Protein AF-A0A6D2KW30-F1 (afdb_monomer_lite)

Radius of gyration: 32.72 Å; chains: 1; bounding box: 69×48×93 Å

Sequence (146 aa):
MVLCGENVSDYDMIEKTLSTFHPGNIVLQQQYRANGYTRYSKLMDVLLVAEQNNELVMMNHQTRPTGAAPFPEANVASSSQNNGRGRGRGYGRNRGRGRGRGRGRGQGKEYRPDESNNERNIKDLEQMITAEILKSKKKVFATDAA

Secondary structure (DSSP, 8-state):
-EETTEE--HHHHHHHHHHTS-GGGHHHHHHHHHTT--SHHHHHHHHHHHHHHHHHHHHHHHHS-TT------TT---------------------------------------HHHHHHHHHHHHHHHHHHHHHHHHHHHHSS--

pLDDT: mean 71.76, std 19.99, range [39.59, 96.62]

Foldseek 3Di:
DADPNDDDAQVNLLVVVLVPDDPVCVVVSVVLVVVPDRGNVVSVVVVVVVVVVVVVVVVVVVPPPPPPPDPPPPPDPDPDDDDDDDDDDDDDDDDDDDDDDDDDDDDDDDDDPPVVVVVVVVVVVVVVVVVVVVVVVVVVVVVVPD

Structure (mmCIF, N/CA/C/O backbone):
data_AF-A0A6D2KW30-F1
#
_entry.id   AF-A0A6D2KW30-F1
#
loop_
_atom_site.group_PDB
_atom_site.id
_atom_site.type_symbol
_atom_site.label_atom_id
_atom_site.label_alt_id
_atom_site.label_comp_id
_atom_site.label_asym_id
_atom_site.label_entity_id
_atom_site.label_seq_id
_atom_site.pdbx_PDB_ins_code
_atom_site.Cartn_x
_atom_site.Cartn_y
_atom_site.Cartn_z
_atom_site.occupancy
_atom_site.B_iso_or_equiv
_atom_site.auth_seq_id
_atom_site.auth_comp_id
_atom_site.auth_asym_id
_atom_site.auth_atom_id
_atom_site.pdbx_PDB_model_num
ATOM 1 N N . MET A 1 1 ? -16.084 -2.738 12.948 1.00 71.19 1 MET A N 1
ATOM 2 C CA . MET A 1 1 ? -15.574 -4.121 12.819 1.00 71.19 1 MET A CA 1
ATOM 3 C C . MET A 1 1 ? -15.098 -4.552 14.198 1.00 71.19 1 MET A C 1
ATOM 5 O O . MET A 1 1 ? -14.604 -3.693 14.917 1.00 71.19 1 MET A O 1
ATOM 9 N N . VAL A 1 2 ? -15.300 -5.807 14.610 1.00 83.44 2 VAL A N 1
ATOM 10 C CA . VAL A 1 2 ? -14.845 -6.282 15.931 1.00 83.44 2 VAL A CA 1
ATOM 11 C C . VAL A 1 2 ? -13.634 -7.180 15.730 1.00 83.44 2 VAL A C 1
ATOM 13 O O . VAL A 1 2 ? -13.723 -8.162 14.996 1.00 83.44 2 VAL A O 1
ATOM 16 N N . LEU A 1 3 ? -12.511 -6.842 16.357 1.00 80.31 3 LEU A N 1
ATOM 17 C CA . LEU A 1 3 ? -11.285 -7.640 16.342 1.00 80.31 3 LEU A CA 1
ATOM 18 C C . LEU A 1 3 ? -10.902 -7.946 17.786 1.00 80.31 3 LEU A C 1
ATOM 20 O O . LEU A 1 3 ? -10.824 -7.039 18.606 1.00 80.31 3 LEU A O 1
ATOM 24 N N . CYS A 1 4 ? -10.709 -9.227 18.106 1.00 86.06 4 CYS A N 1
ATOM 25 C CA . CYS A 1 4 ? -10.367 -9.684 19.461 1.00 86.06 4 CYS A CA 1
ATOM 26 C C . CYS A 1 4 ? -11.336 -9.198 20.563 1.00 86.06 4 CYS A C 1
ATOM 28 O O . CYS A 1 4 ? -10.935 -9.024 21.707 1.00 86.06 4 CYS A O 1
ATOM 30 N N . GLY A 1 5 ? -12.613 -8.983 20.223 1.00 89.62 5 GLY A N 1
ATOM 31 C CA . GLY A 1 5 ? -13.636 -8.496 21.157 1.00 89.62 5 GLY A CA 1
ATOM 32 C C . GLY A 1 5 ? -13.706 -6.972 21.304 1.00 89.62 5 GLY A C 1
ATOM 33 O O . GLY A 1 5 ? -14.620 -6.479 21.959 1.00 89.62 5 GLY A O 1
ATOM 34 N N . GLU A 1 6 ? -12.813 -6.221 20.657 1.00 89.25 6 GLU A N 1
ATOM 35 C CA . GLU A 1 6 ? -12.809 -4.758 20.672 1.00 89.25 6 GLU A CA 1
ATOM 36 C C . GLU A 1 6 ? -13.401 -4.177 19.384 1.00 89.25 6 GLU A C 1
ATOM 38 O O . GLU A 1 6 ? -13.171 -4.678 18.279 1.00 89.25 6 GLU A O 1
ATOM 43 N N . ASN A 1 7 ? -14.159 -3.087 19.521 1.00 91.06 7 ASN A N 1
ATOM 44 C CA . ASN A 1 7 ? -14.642 -2.318 18.379 1.00 91.06 7 ASN A CA 1
ATOM 45 C C . ASN A 1 7 ? -13.485 -1.507 17.791 1.00 91.06 7 ASN A C 1
ATOM 47 O O . ASN A 1 7 ? -13.017 -0.557 18.411 1.00 91.06 7 ASN A O 1
ATOM 51 N N . VAL A 1 8 ? -13.063 -1.857 16.579 1.00 93.00 8 VAL A N 1
ATOM 52 C CA . VAL A 1 8 ? -12.015 -1.138 15.847 1.00 93.00 8 VAL A CA 1
ATOM 53 C C . VAL A 1 8 ? -12.650 -0.326 14.721 1.00 93.00 8 VAL A C 1
ATOM 55 O O . VAL A 1 8 ? -13.536 -0.815 14.002 1.00 93.00 8 VAL A O 1
ATOM 58 N N . SER A 1 9 ? -12.211 0.927 14.585 1.00 95.75 9 SER A N 1
ATOM 59 C CA . SER A 1 9 ? -12.652 1.822 13.517 1.00 95.75 9 SER A CA 1
ATOM 60 C C . SER A 1 9 ? -11.879 1.574 12.215 1.00 95.75 9 SER A C 1
ATOM 62 O O . SER A 1 9 ? -10.730 1.133 12.236 1.00 95.75 9 SER A O 1
ATOM 64 N N . ASP A 1 10 ? -12.494 1.887 11.068 1.00 95.06 10 ASP A N 1
ATOM 65 C CA . ASP A 1 10 ? -11.817 1.832 9.761 1.00 95.06 10 ASP A CA 1
ATOM 66 C C . ASP A 1 10 ? -10.550 2.696 9.742 1.00 95.06 10 ASP A C 1
ATOM 68 O O . ASP A 1 10 ? -9.531 2.290 9.188 1.00 95.06 10 ASP A O 1
ATOM 72 N N . TYR A 1 11 ? -10.604 3.868 10.382 1.00 95.12 11 TYR A N 1
ATOM 73 C CA . TYR A 1 11 ? -9.466 4.774 10.501 1.00 95.12 11 TYR A CA 1
ATOM 74 C C . TYR A 1 11 ? -8.288 4.105 11.217 1.00 95.12 11 TYR A C 1
ATOM 76 O O . TYR A 1 11 ? -7.175 4.109 10.697 1.00 95.12 11 TYR A O 1
ATOM 84 N N . ASP A 1 12 ? -8.535 3.458 12.359 1.00 94.69 12 ASP A N 1
ATOM 85 C CA . ASP A 1 12 ? -7.475 2.783 13.116 1.00 94.69 12 ASP A CA 1
ATOM 86 C C . ASP A 1 12 ? -6.862 1.628 12.322 1.00 94.69 12 ASP A C 1
ATOM 88 O O . ASP A 1 12 ? -5.656 1.399 12.390 1.00 94.69 12 ASP A O 1
ATOM 92 N N . MET A 1 13 ? -7.678 0.893 11.563 1.00 95.00 13 MET A N 1
ATOM 93 C CA . MET A 1 13 ? -7.186 -0.182 10.702 1.00 95.00 13 MET A CA 1
ATOM 94 C C . MET A 1 13 ? -6.310 0.360 9.572 1.00 95.00 13 MET A C 1
ATOM 96 O O . MET A 1 13 ? -5.221 -0.163 9.342 1.00 95.00 13 MET A O 1
ATOM 100 N N . ILE A 1 14 ? -6.756 1.427 8.903 1.00 96.19 14 ILE A N 1
ATOM 101 C CA . ILE A 1 14 ? -5.996 2.112 7.852 1.00 96.19 14 ILE A CA 1
ATOM 102 C C . ILE A 1 14 ? -4.651 2.586 8.401 1.00 96.19 14 ILE A C 1
ATOM 104 O O . ILE A 1 14 ? -3.604 2.253 7.850 1.00 96.19 14 ILE A O 1
ATOM 108 N N . GLU A 1 15 ? -4.665 3.313 9.514 1.00 95.75 15 GLU A N 1
ATOM 109 C CA . GLU A 1 15 ? -3.462 3.870 10.122 1.00 95.75 15 GLU A CA 1
ATOM 110 C C . GLU A 1 15 ? -2.484 2.787 10.576 1.00 95.75 15 GLU A C 1
ATOM 112 O O . GLU A 1 15 ? -1.279 2.895 10.324 1.00 95.75 15 GLU A O 1
ATOM 117 N N . LYS A 1 16 ? -2.984 1.701 11.178 1.00 95.56 16 LYS A N 1
ATOM 118 C CA . LYS A 1 16 ? -2.157 0.549 11.560 1.00 95.56 16 LYS A CA 1
ATOM 119 C C . LYS A 1 16 ? -1.524 -0.117 10.342 1.00 95.56 16 LYS A C 1
ATOM 121 O O . LYS A 1 16 ? -0.316 -0.326 10.346 1.00 95.56 16 LYS A O 1
ATOM 126 N N . THR A 1 17 ? -2.290 -0.387 9.285 1.00 95.69 17 THR A N 1
ATOM 127 C CA . THR A 1 17 ? -1.763 -1.002 8.054 1.00 95.69 17 THR A CA 1
ATOM 128 C C . THR A 1 17 ? -0.758 -0.100 7.344 1.00 95.69 17 THR A C 1
ATOM 130 O O . THR A 1 17 ? 0.286 -0.562 6.892 1.00 95.69 17 THR A O 1
ATOM 133 N N . LEU A 1 18 ? -0.999 1.209 7.280 1.00 95.88 18 LEU A N 1
ATOM 134 C CA . LEU A 1 18 ? -0.015 2.126 6.710 1.00 95.88 18 LEU A CA 1
ATOM 135 C C . LEU A 1 18 ? 1.238 2.221 7.587 1.00 95.88 18 LEU A C 1
ATOM 137 O O . LEU A 1 18 ? 2.319 2.479 7.074 1.00 95.88 18 LEU A O 1
ATOM 141 N N . SER A 1 19 ? 1.143 1.986 8.894 1.00 96.12 19 SER A N 1
ATOM 142 C CA . SER A 1 19 ? 2.298 2.005 9.803 1.00 96.12 19 SER A CA 1
ATOM 143 C C . SER A 1 19 ? 3.176 0.752 9.723 1.00 96.12 19 SER A C 1
ATOM 145 O O . SER A 1 19 ? 4.309 0.793 10.191 1.00 96.12 19 SER A O 1
ATOM 147 N N . THR A 1 20 ? 2.708 -0.335 9.099 1.00 95.81 20 THR A N 1
ATOM 148 C CA . THR A 1 20 ? 3.504 -1.563 8.907 1.00 95.81 20 THR A CA 1
ATOM 149 C C . THR A 1 20 ? 4.421 -1.529 7.681 1.00 95.81 20 THR A C 1
ATOM 151 O O . THR A 1 20 ? 5.129 -2.500 7.422 1.00 95.81 20 THR A O 1
ATOM 154 N N . PHE A 1 21 ? 4.433 -0.438 6.909 1.00 94.25 21 PHE A N 1
ATOM 155 C CA . PHE A 1 21 ? 5.333 -0.301 5.762 1.00 94.25 21 PHE A CA 1
ATOM 156 C C . PHE A 1 21 ? 6.804 -0.304 6.194 1.00 94.25 21 PHE A C 1
ATOM 158 O O . PHE A 1 21 ? 7.182 0.291 7.201 1.00 94.25 21 PHE A O 1
ATOM 165 N N . HIS A 1 22 ? 7.654 -0.944 5.387 1.00 94.94 22 HIS A N 1
ATOM 166 C CA . HIS A 1 22 ? 9.100 -0.913 5.593 1.00 94.94 22 HIS A CA 1
ATOM 167 C C . HIS A 1 22 ? 9.621 0.540 5.533 1.00 94.94 22 HIS A C 1
ATOM 169 O O . HIS A 1 22 ? 9.168 1.288 4.662 1.00 94.94 22 HIS A O 1
ATOM 175 N N . PRO A 1 23 ? 10.606 0.951 6.360 1.00 93.56 23 PRO A N 1
ATOM 176 C CA . PRO A 1 23 ? 11.117 2.329 6.378 1.00 93.56 23 PRO A CA 1
ATOM 177 C C . PRO A 1 23 ? 11.568 2.868 5.011 1.00 93.56 23 PRO A C 1
ATOM 179 O O . PRO A 1 23 ? 11.414 4.052 4.725 1.00 93.56 23 PRO A O 1
ATOM 182 N N . GLY A 1 24 ? 12.066 1.996 4.128 1.00 95.00 24 GLY A N 1
ATOM 183 C CA . GLY A 1 24 ? 12.420 2.358 2.746 1.00 95.00 24 GLY A CA 1
ATOM 184 C C . GLY A 1 24 ? 11.237 2.813 1.874 1.00 95.00 24 G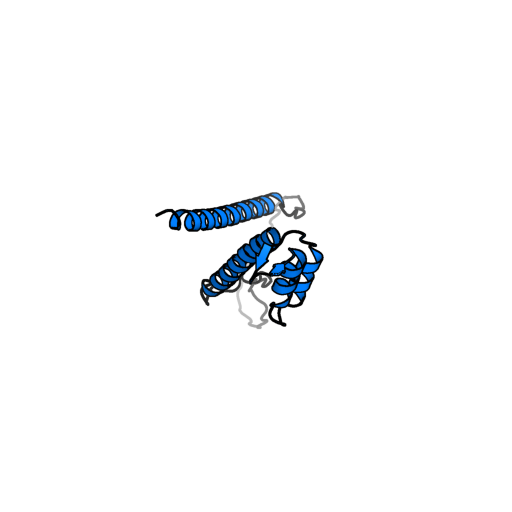LY A C 1
ATOM 185 O O . GLY A 1 24 ? 11.446 3.479 0.867 1.00 95.00 24 GLY A O 1
ATOM 186 N N . ASN A 1 25 ? 10.001 2.515 2.279 1.00 93.44 25 ASN A N 1
ATOM 187 C CA . ASN A 1 25 ? 8.768 2.842 1.559 1.00 93.44 25 ASN A CA 1
ATOM 188 C C . ASN A 1 25 ? 7.991 4.001 2.207 1.00 93.44 25 ASN A C 1
ATOM 190 O O . ASN A 1 25 ? 6.797 4.166 1.951 1.00 93.44 25 ASN A O 1
ATOM 194 N N . ILE A 1 26 ? 8.647 4.827 3.029 1.00 94.25 26 ILE A N 1
ATOM 195 C CA . ILE A 1 26 ? 7.996 5.921 3.768 1.00 94.25 26 ILE A CA 1
ATOM 196 C C . ILE A 1 26 ? 7.269 6.925 2.858 1.00 94.25 26 ILE A C 1
ATOM 198 O O . ILE A 1 26 ? 6.221 7.455 3.220 1.00 94.25 26 ILE A O 1
ATOM 202 N N . VAL A 1 27 ? 7.776 7.147 1.641 1.00 95.50 27 VAL A N 1
ATOM 203 C CA . VAL A 1 27 ? 7.135 8.031 0.654 1.00 95.50 27 VAL A CA 1
ATOM 204 C C . VAL A 1 27 ? 5.809 7.443 0.168 1.00 95.50 27 VAL A C 1
ATOM 206 O O . VAL A 1 27 ? 4.806 8.151 0.128 1.00 95.50 27 VAL A O 1
ATOM 209 N N . LEU A 1 28 ? 5.773 6.143 -0.149 1.00 93.00 28 LEU A N 1
ATOM 210 C CA . LEU A 1 28 ? 4.541 5.460 -0.563 1.00 93.00 28 LEU A CA 1
ATOM 211 C C . LEU A 1 28 ? 3.506 5.480 0.563 1.00 93.00 28 LEU A C 1
ATOM 213 O O . LEU A 1 28 ? 2.340 5.786 0.335 1.00 93.00 28 LEU A O 1
ATOM 217 N N . GLN A 1 29 ? 3.943 5.229 1.796 1.00 94.44 29 GLN A N 1
ATOM 218 C CA . GLN A 1 29 ? 3.089 5.341 2.974 1.00 94.44 29 GLN A CA 1
ATOM 219 C C . GLN A 1 29 ? 2.449 6.738 3.081 1.00 94.44 29 GLN A C 1
ATOM 221 O O . GLN A 1 29 ? 1.241 6.847 3.298 1.00 94.44 29 GLN A O 1
ATOM 226 N N . GLN A 1 30 ? 3.232 7.810 2.914 1.00 95.56 30 GLN A N 1
ATOM 227 C CA . GLN A 1 30 ? 2.719 9.185 2.938 1.00 95.56 30 GLN A CA 1
ATOM 228 C C . GLN A 1 30 ? 1.730 9.460 1.800 1.00 95.56 30 GLN A C 1
ATOM 230 O O . GLN A 1 30 ? 0.712 10.109 2.032 1.00 95.56 30 GLN A O 1
ATOM 235 N N . GLN A 1 31 ? 1.976 8.933 0.599 1.00 94.94 31 GLN A N 1
ATOM 236 C CA . GLN A 1 31 ? 1.042 9.046 -0.524 1.00 94.94 31 GLN A CA 1
ATOM 237 C C . GLN A 1 31 ? -0.301 8.376 -0.212 1.00 94.94 31 GLN A C 1
ATOM 239 O O . GLN A 1 31 ? -1.352 8.982 -0.409 1.00 94.94 31 GLN A O 1
ATOM 244 N N . TYR A 1 32 ? -0.289 7.166 0.352 1.00 95.25 32 TYR A N 1
ATOM 245 C CA . TYR A 1 32 ? -1.529 6.487 0.733 1.00 95.25 32 TYR A CA 1
ATOM 246 C C . TYR A 1 32 ? -2.301 7.223 1.836 1.00 95.25 32 TYR A C 1
ATOM 248 O O . TYR A 1 32 ? -3.532 7.235 1.802 1.00 95.25 32 TYR A O 1
ATOM 256 N N . ARG A 1 33 ? -1.607 7.889 2.770 1.00 95.56 33 ARG A N 1
ATOM 257 C CA . ARG A 1 33 ? -2.238 8.784 3.758 1.00 95.56 33 ARG A CA 1
ATOM 258 C C . ARG A 1 33 ? -2.869 10.003 3.079 1.00 95.56 33 ARG A C 1
ATOM 260 O O . ARG A 1 33 ? -4.013 10.342 3.367 1.00 95.56 33 ARG A O 1
ATOM 267 N N . ALA A 1 34 ? -2.149 10.627 2.147 1.00 96.00 34 ALA A N 1
ATOM 268 C CA . ALA A 1 34 ? -2.617 11.800 1.409 1.00 96.00 34 ALA A CA 1
ATOM 269 C C . ALA A 1 34 ? -3.846 11.510 0.527 1.00 96.00 34 ALA A C 1
ATOM 271 O O . ALA A 1 34 ? -4.669 12.398 0.321 1.00 96.00 34 ALA A O 1
ATOM 272 N N . ASN A 1 35 ? -4.015 10.266 0.065 1.00 93.50 35 ASN A N 1
ATOM 273 C CA . ASN A 1 35 ? -5.197 9.840 -0.691 1.00 93.50 35 ASN A CA 1
ATOM 274 C C . ASN A 1 35 ? -6.498 9.848 0.139 1.00 93.50 35 ASN A C 1
ATOM 276 O O . ASN A 1 35 ? -7.581 9.829 -0.444 1.00 93.50 35 ASN A O 1
ATOM 280 N N . GLY A 1 36 ? -6.418 9.871 1.477 1.00 92.25 36 GLY A N 1
ATOM 281 C CA . GLY A 1 36 ? -7.574 10.109 2.347 1.00 92.25 36 GLY A CA 1
ATOM 282 C C . GLY A 1 36 ? -8.647 9.015 2.315 1.00 92.25 36 GLY A C 1
ATOM 283 O O . GLY A 1 36 ? -9.843 9.317 2.304 1.00 92.25 36 GLY A O 1
ATOM 284 N N . TYR A 1 37 ? -8.254 7.738 2.279 1.00 94.69 37 TYR A N 1
ATOM 285 C CA . TYR A 1 37 ? -9.215 6.632 2.321 1.00 94.69 37 TYR A CA 1
ATOM 286 C C . TYR A 1 37 ? -10.042 6.654 3.614 1.00 94.69 37 TYR A C 1
ATOM 288 O O . TYR A 1 37 ? -9.505 6.758 4.711 1.00 94.69 37 TYR A O 1
ATOM 296 N N . THR A 1 38 ? -11.361 6.508 3.483 1.00 94.62 38 THR A N 1
ATOM 297 C CA . THR A 1 38 ? -12.302 6.493 4.620 1.00 94.62 38 THR A CA 1
ATOM 298 C C . THR A 1 38 ? -12.776 5.097 5.008 1.00 94.62 38 THR A C 1
ATOM 300 O O . THR A 1 38 ? -13.366 4.920 6.068 1.00 94.62 38 THR A O 1
ATOM 303 N N . ARG A 1 39 ? -12.551 4.105 4.141 1.00 96.62 39 ARG A N 1
ATOM 304 C CA . ARG A 1 39 ? -12.927 2.703 4.354 1.00 96.62 39 ARG A CA 1
ATOM 305 C C . ARG A 1 39 ? -11.706 1.825 4.198 1.00 96.62 39 ARG A C 1
ATOM 307 O O . ARG A 1 39 ? -11.001 1.956 3.195 1.00 96.62 39 ARG A O 1
ATOM 314 N N . TYR A 1 40 ? -11.519 0.900 5.131 1.00 95.81 40 TYR A N 1
ATOM 315 C CA . TYR A 1 40 ? -10.377 -0.002 5.113 1.00 95.81 40 TYR A CA 1
ATOM 316 C C . TYR A 1 40 ? -10.339 -0.869 3.850 1.00 95.81 40 TYR A C 1
ATOM 318 O O . TYR A 1 40 ? -9.291 -1.000 3.222 1.00 95.81 40 TYR A O 1
ATOM 326 N N . SER A 1 41 ? -11.495 -1.377 3.411 1.00 95.69 41 SER A N 1
ATOM 327 C CA . SER A 1 41 ? -11.590 -2.228 2.217 1.00 95.69 41 SER A CA 1
ATOM 328 C C . SER A 1 41 ? -11.027 -1.562 0.959 1.00 95.69 41 SER A C 1
ATOM 330 O O . SER A 1 41 ? -10.276 -2.187 0.224 1.00 95.69 41 SER A O 1
ATOM 332 N N . LYS A 1 42 ? -11.299 -0.266 0.756 1.00 96.00 42 LYS A N 1
ATOM 333 C CA . LYS A 1 42 ? -10.785 0.477 -0.404 1.00 96.00 42 LYS A CA 1
ATOM 334 C C . LYS A 1 42 ? -9.263 0.580 -0.407 1.00 96.00 42 LYS A C 1
ATOM 336 O O . LYS A 1 42 ? -8.659 0.507 -1.471 1.00 96.00 42 LYS A O 1
ATOM 341 N N . LEU A 1 43 ? -8.656 0.796 0.762 1.00 96.06 43 LEU A N 1
ATOM 342 C CA . LEU A 1 43 ? -7.200 0.804 0.875 1.00 96.06 43 LEU A CA 1
ATOM 343 C C . LEU A 1 43 ? -6.649 -0.592 0.571 1.00 96.06 43 LEU A C 1
ATOM 345 O O . LEU A 1 43 ? -5.712 -0.713 -0.211 1.00 96.06 43 LEU A O 1
ATOM 349 N N . MET A 1 44 ? -7.254 -1.629 1.153 1.00 96.38 44 MET A N 1
ATOM 350 C CA . MET A 1 44 ? -6.820 -3.013 0.972 1.00 96.38 44 MET A CA 1
ATOM 351 C C . MET A 1 44 ? -6.837 -3.438 -0.503 1.00 96.38 44 MET A C 1
ATOM 353 O O . MET A 1 44 ? -5.853 -3.998 -0.981 1.00 96.38 44 MET A O 1
ATOM 357 N N . ASP A 1 45 ? -7.896 -3.098 -1.243 1.00 96.06 45 ASP A N 1
ATOM 358 C CA . ASP A 1 45 ? -8.009 -3.397 -2.677 1.00 96.06 45 ASP A CA 1
ATOM 359 C C . ASP A 1 45 ? -6.860 -2.768 -3.484 1.00 96.06 45 ASP A C 1
ATOM 361 O O . ASP A 1 45 ? -6.259 -3.408 -4.348 1.00 96.06 45 ASP A O 1
ATOM 365 N N . VAL A 1 46 ? -6.525 -1.507 -3.194 1.00 95.88 46 VAL A N 1
ATOM 366 C CA . VAL A 1 46 ? -5.443 -0.792 -3.888 1.00 95.88 46 VAL A CA 1
ATOM 367 C C . VAL A 1 46 ? -4.081 -1.389 -3.543 1.00 95.88 46 VAL A C 1
ATOM 369 O O . VAL A 1 46 ? -3.252 -1.561 -4.437 1.00 95.88 46 VAL A O 1
ATOM 372 N N . LEU A 1 47 ? -3.851 -1.719 -2.269 1.00 95.00 47 LEU A N 1
ATOM 373 C CA . LEU A 1 47 ? -2.598 -2.328 -1.825 1.00 95.00 47 LEU A CA 1
ATOM 374 C C . LEU A 1 47 ? -2.363 -3.688 -2.487 1.00 95.00 47 LEU A C 1
ATOM 376 O O . LEU A 1 47 ? -1.255 -3.935 -2.957 1.00 95.00 47 LEU A O 1
ATOM 380 N N . LEU A 1 48 ? -3.404 -4.515 -2.608 1.00 95.69 48 LEU A N 1
ATOM 381 C CA . LEU A 1 48 ? -3.317 -5.822 -3.259 1.00 95.69 48 LEU A CA 1
ATOM 382 C C . LEU A 1 48 ? -2.913 -5.700 -4.737 1.00 95.69 48 LEU A C 1
ATOM 384 O O . LEU A 1 48 ? -2.020 -6.399 -5.212 1.00 95.69 48 LEU A O 1
ATOM 388 N N . VAL A 1 49 ? -3.532 -4.770 -5.469 1.00 94.94 49 VAL A N 1
ATOM 389 C CA . VAL A 1 49 ? -3.185 -4.523 -6.878 1.00 94.94 49 VAL A CA 1
ATOM 390 C C . VAL A 1 49 ? -1.764 -3.966 -7.008 1.00 94.94 49 VAL A C 1
ATOM 392 O O . VAL A 1 49 ? -1.041 -4.315 -7.942 1.00 94.94 49 VAL A O 1
ATOM 395 N N . ALA A 1 50 ? -1.344 -3.098 -6.085 1.00 92.50 50 ALA A N 1
ATOM 396 C CA . ALA A 1 50 ? 0.005 -2.542 -6.082 1.00 92.50 50 ALA A CA 1
ATOM 397 C C . ALA A 1 50 ? 1.076 -3.619 -5.837 1.00 92.50 50 ALA A C 1
ATOM 399 O O . ALA A 1 50 ? 2.110 -3.605 -6.504 1.00 92.50 50 ALA A O 1
ATOM 400 N N . GLU A 1 51 ? 0.822 -4.564 -4.930 1.00 92.00 51 GLU A N 1
ATOM 401 C CA . GLU A 1 51 ? 1.707 -5.701 -4.661 1.00 92.00 51 GLU A CA 1
ATOM 402 C C . GLU A 1 51 ? 1.893 -6.573 -5.908 1.00 92.00 51 GLU A C 1
ATOM 404 O O . GLU A 1 51 ? 3.022 -6.757 -6.365 1.00 92.00 51 GLU A O 1
ATOM 409 N N . GLN A 1 52 ? 0.791 -6.984 -6.541 1.00 93.56 52 GLN A N 1
ATOM 410 C CA . GLN A 1 52 ? 0.828 -7.764 -7.783 1.00 93.56 52 GLN A CA 1
ATOM 411 C C . GLN A 1 52 ? 1.580 -7.037 -8.907 1.00 93.56 52 GLN A C 1
ATOM 413 O O . GLN A 1 52 ? 2.362 -7.638 -9.644 1.00 93.56 52 GLN A O 1
ATOM 418 N N . ASN A 1 53 ? 1.383 -5.722 -9.043 1.00 92.75 53 ASN A N 1
ATOM 419 C CA . ASN A 1 53 ? 2.110 -4.933 -10.036 1.00 92.75 53 ASN A CA 1
ATOM 420 C C . ASN A 1 53 ? 3.621 -4.912 -9.763 1.00 92.75 53 ASN A C 1
ATOM 422 O O . ASN A 1 53 ? 4.407 -5.011 -10.706 1.00 92.75 53 ASN A O 1
ATOM 426 N N . ASN A 1 54 ? 4.041 -4.811 -8.500 1.00 90.56 54 ASN A N 1
ATOM 427 C CA . ASN A 1 54 ? 5.459 -4.838 -8.138 1.00 90.56 54 ASN A CA 1
ATOM 428 C C . ASN A 1 54 ? 6.101 -6.192 -8.466 1.00 90.56 54 ASN A C 1
ATOM 430 O O . ASN A 1 54 ? 7.199 -6.227 -9.025 1.00 90.56 54 ASN A O 1
ATOM 434 N N . GLU A 1 55 ? 5.408 -7.298 -8.185 1.00 91.06 55 GLU A N 1
ATOM 435 C CA . GLU A 1 55 ? 5.863 -8.640 -8.565 1.00 91.06 55 GLU A CA 1
ATOM 436 C C . GLU A 1 55 ? 6.032 -8.769 -10.081 1.00 91.06 55 GLU A C 1
ATOM 438 O O . GLU A 1 55 ? 7.067 -9.236 -10.559 1.00 91.06 55 GLU A O 1
ATOM 443 N N . LEU A 1 56 ? 5.056 -8.290 -10.856 1.00 90.25 56 LEU A N 1
ATOM 444 C CA . LEU A 1 56 ? 5.133 -8.298 -12.317 1.00 90.25 56 LEU A CA 1
ATOM 445 C C . LEU A 1 56 ? 6.303 -7.460 -12.840 1.00 90.25 56 LEU A C 1
ATOM 447 O O . LEU A 1 56 ? 6.999 -7.887 -13.759 1.00 90.25 56 LEU A O 1
ATOM 451 N N . VAL A 1 57 ? 6.560 -6.284 -12.260 1.00 87.81 57 VAL A N 1
ATOM 452 C CA . VAL A 1 57 ? 7.720 -5.453 -12.623 1.00 87.81 57 VAL A CA 1
ATOM 453 C C . VAL A 1 57 ? 9.034 -6.190 -12.343 1.00 87.81 57 VAL A C 1
ATOM 455 O O . VAL A 1 57 ? 9.939 -6.160 -13.181 1.00 87.81 57 VAL A O 1
ATOM 458 N N . MET A 1 58 ? 9.130 -6.902 -11.217 1.00 88.62 58 MET A N 1
ATOM 459 C CA . MET A 1 58 ? 10.303 -7.719 -10.888 1.00 88.62 58 MET A CA 1
ATOM 460 C C . MET A 1 58 ? 10.504 -8.864 -11.887 1.00 88.62 58 MET A C 1
ATOM 462 O O . MET A 1 58 ? 11.614 -9.058 -12.387 1.00 88.62 58 MET A O 1
ATOM 466 N N . MET A 1 59 ? 9.433 -9.581 -12.238 1.00 88.19 59 MET A N 1
ATOM 467 C CA . MET A 1 59 ? 9.483 -10.646 -13.246 1.00 88.19 59 MET A CA 1
ATOM 468 C C . MET A 1 59 ? 9.877 -10.099 -14.622 1.00 88.19 59 MET A C 1
ATOM 470 O O . MET A 1 59 ? 10.755 -10.655 -15.277 1.00 88.19 59 MET A O 1
ATOM 474 N N . ASN A 1 60 ? 9.308 -8.967 -15.044 1.00 86.50 60 ASN A N 1
ATOM 475 C CA . ASN A 1 60 ? 9.657 -8.320 -16.311 1.00 86.50 60 ASN A CA 1
ATOM 476 C C . ASN A 1 60 ? 11.154 -7.994 -16.389 1.00 86.50 60 ASN A C 1
ATOM 478 O O . ASN A 1 60 ? 11.787 -8.238 -17.416 1.00 86.50 60 ASN A O 1
ATOM 482 N N . HIS A 1 61 ? 11.748 -7.506 -15.298 1.00 84.12 61 HIS A N 1
ATOM 483 C CA . HIS A 1 61 ? 13.186 -7.252 -15.248 1.00 84.12 61 HIS A CA 1
ATOM 484 C C . HIS A 1 61 ? 14.017 -8.532 -15.432 1.00 84.12 61 HIS A C 1
ATOM 486 O O . HIS A 1 61 ? 14.987 -8.528 -16.186 1.00 84.12 61 HIS A O 1
ATOM 492 N N . GLN A 1 62 ? 13.616 -9.629 -14.787 1.00 82.06 62 GLN A N 1
ATOM 493 C CA . GLN A 1 62 ? 14.320 -10.916 -14.842 1.00 82.06 62 GLN A CA 1
ATOM 494 C C . GLN A 1 62 ? 14.153 -11.644 -16.183 1.00 82.06 62 GLN A C 1
ATOM 496 O O . GLN A 1 62 ? 15.070 -12.318 -16.641 1.00 82.06 62 GLN A O 1
ATOM 501 N N . THR A 1 63 ? 12.994 -11.507 -16.828 1.00 73.31 63 THR A N 1
ATOM 502 C CA . THR A 1 63 ? 12.715 -12.112 -18.144 1.00 73.31 63 THR A CA 1
ATOM 503 C C . THR A 1 63 ? 13.445 -11.428 -19.294 1.00 73.31 63 THR A C 1
ATOM 505 O O . THR A 1 63 ? 13.487 -11.965 -20.403 1.00 73.31 63 THR A O 1
ATOM 508 N N . ARG A 1 64 ? 14.045 -10.254 -19.056 1.00 66.81 64 ARG A N 1
ATOM 509 C CA . ARG A 1 64 ? 14.865 -9.585 -20.057 1.00 66.81 64 ARG A CA 1
ATOM 510 C C . ARG A 1 64 ? 16.109 -10.449 -20.297 1.00 66.81 64 ARG A C 1
ATOM 512 O O . ARG A 1 64 ? 16.896 -10.625 -19.370 1.00 66.81 64 ARG A O 1
ATOM 519 N N . PRO A 1 65 ? 16.338 -10.976 -21.512 1.00 57.38 65 PRO A N 1
ATOM 520 C CA . PRO A 1 65 ? 17.576 -11.688 -21.782 1.00 57.38 65 PRO A CA 1
ATOM 521 C C . PRO A 1 65 ? 18.745 -10.733 -21.518 1.00 57.38 65 PRO A C 1
ATOM 523 O O . PRO A 1 65 ? 18.777 -9.630 -22.072 1.00 57.38 65 PRO A O 1
ATOM 526 N N . THR A 1 66 ? 19.711 -11.166 -20.703 1.00 50.38 66 THR A N 1
ATOM 527 C CA . THR A 1 66 ? 20.945 -10.453 -20.297 1.00 50.38 66 THR A CA 1
ATOM 528 C C . THR A 1 66 ? 21.890 -10.124 -21.473 1.00 50.38 66 THR A C 1
ATOM 530 O O . THR A 1 66 ? 23.083 -9.913 -21.298 1.00 50.38 66 THR A O 1
ATOM 533 N N . GLY A 1 67 ? 21.375 -10.074 -22.701 1.00 51.84 67 GLY A N 1
ATOM 534 C CA . GLY A 1 67 ? 22.105 -9.794 -23.931 1.00 51.84 67 GLY A CA 1
ATOM 535 C C . GLY A 1 67 ? 21.279 -9.081 -25.003 1.00 51.84 67 GLY A C 1
ATOM 536 O O . GLY A 1 67 ? 21.756 -8.957 -26.129 1.00 51.84 67 GLY A O 1
ATOM 537 N N . ALA A 1 68 ? 20.065 -8.594 -24.703 1.00 59.41 68 ALA A N 1
ATOM 538 C CA . ALA A 1 68 ? 19.438 -7.616 -25.586 1.00 59.41 68 ALA A CA 1
ATOM 539 C C . ALA A 1 68 ? 20.311 -6.359 -25.554 1.00 59.41 68 ALA A C 1
ATOM 541 O O . ALA A 1 68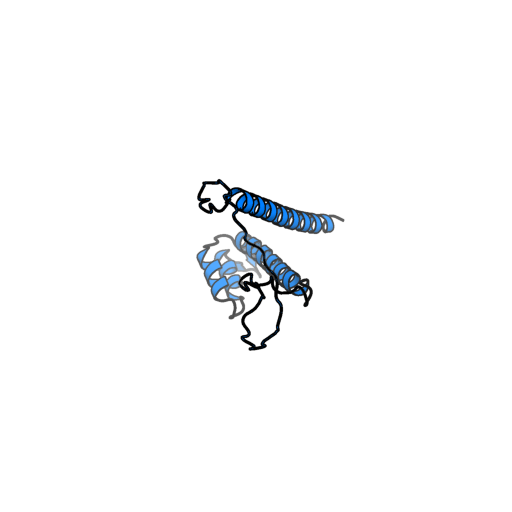 ? 20.366 -5.671 -24.531 1.00 59.41 68 ALA A O 1
ATOM 542 N N . ALA A 1 69 ? 21.035 -6.114 -26.650 1.00 58.94 69 ALA A N 1
ATOM 543 C CA . ALA A 1 69 ? 21.843 -4.919 -26.806 1.00 58.94 69 ALA A CA 1
ATOM 544 C C . ALA A 1 69 ? 21.001 -3.704 -26.382 1.00 58.94 69 ALA A C 1
ATOM 546 O O . ALA A 1 69 ? 19.817 -3.644 -26.747 1.00 58.94 69 ALA A O 1
ATOM 547 N N . PRO A 1 70 ? 21.553 -2.755 -25.599 1.00 67.25 70 PRO A N 1
ATOM 548 C CA . PRO A 1 70 ? 20.886 -1.471 -25.444 1.00 67.25 70 PRO A CA 1
ATOM 549 C C . PRO A 1 70 ? 20.538 -0.987 -26.851 1.00 67.25 70 PRO A C 1
ATOM 551 O O . PRO A 1 70 ? 21.354 -1.156 -27.763 1.00 67.25 70 PRO A O 1
ATOM 554 N N . PHE A 1 71 ? 19.318 -0.474 -27.048 1.00 54.22 71 PHE A N 1
ATOM 555 C CA . PHE A 1 71 ? 18.961 0.148 -28.321 1.00 54.22 71 PHE A CA 1
ATOM 556 C C . PH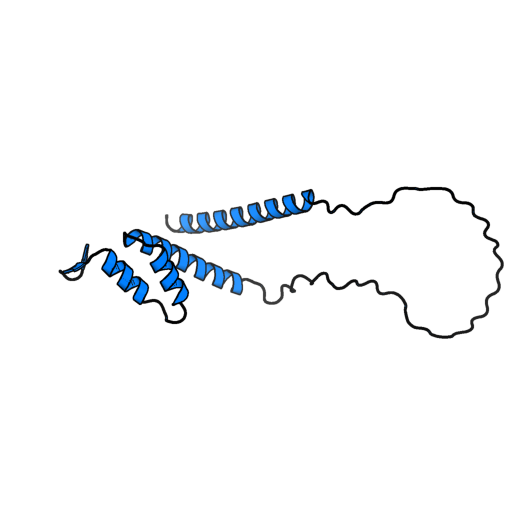E A 1 71 ? 20.132 1.046 -28.717 1.00 54.22 71 PHE A C 1
ATOM 558 O O . PHE A 1 71 ? 20.532 1.860 -27.878 1.00 54.22 71 PHE A O 1
ATOM 565 N N . PRO A 1 72 ? 20.754 0.833 -29.893 1.00 57.47 72 PRO A N 1
ATOM 566 C CA . PRO A 1 72 ? 21.933 1.590 -30.249 1.00 57.47 72 PRO A CA 1
ATOM 567 C C . PRO A 1 72 ? 21.521 3.051 -30.215 1.00 57.47 72 PRO A C 1
ATOM 569 O O . PRO A 1 72 ? 20.622 3.469 -30.945 1.00 57.47 72 PRO A O 1
ATOM 572 N N . GLU A 1 73 ? 22.125 3.791 -29.292 1.00 55.91 73 GLU A N 1
ATOM 573 C CA . GLU A 1 73 ? 21.967 5.226 -29.197 1.00 55.91 73 GLU A CA 1
ATOM 574 C C . GLU A 1 73 ? 22.338 5.776 -30.578 1.00 55.91 73 GLU A C 1
ATOM 576 O O . GLU A 1 73 ? 23.491 5.687 -31.008 1.00 55.91 73 GLU A O 1
ATOM 581 N N . ALA A 1 74 ? 21.340 6.237 -31.336 1.00 60.22 74 ALA A N 1
ATOM 582 C CA . ALA A 1 74 ? 21.480 6.641 -32.733 1.00 60.22 74 ALA A CA 1
ATOM 583 C C . ALA A 1 74 ? 22.179 8.009 -32.863 1.00 60.22 74 ALA A C 1
ATOM 585 O O . ALA A 1 74 ? 21.756 8.869 -33.626 1.00 60.22 74 ALA A O 1
ATOM 586 N N . ASN A 1 75 ? 23.271 8.189 -32.119 1.00 60.41 75 ASN A N 1
ATOM 587 C CA . ASN A 1 75 ? 24.136 9.363 -32.108 1.00 60.41 75 ASN A CA 1
ATOM 588 C C . ASN A 1 75 ? 25.524 9.054 -32.699 1.00 60.41 75 ASN A C 1
ATOM 590 O O . ASN A 1 75 ? 26.442 9.863 -32.596 1.00 60.41 75 ASN A O 1
ATOM 594 N N . VAL A 1 76 ? 25.696 7.901 -33.355 1.00 48.53 76 VAL A N 1
ATOM 595 C CA . VAL A 1 76 ? 26.893 7.609 -34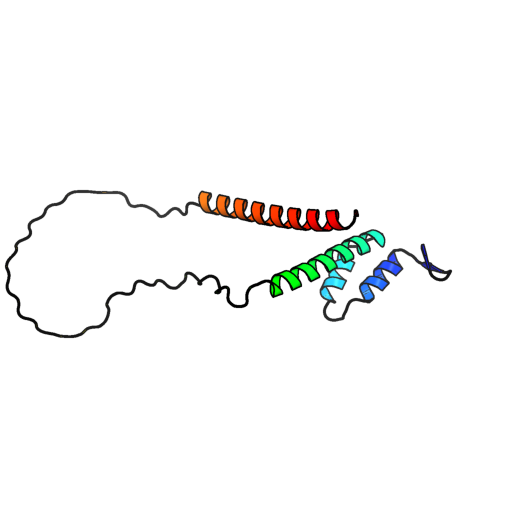.151 1.00 48.53 76 VAL A CA 1
ATOM 596 C C . VAL A 1 76 ? 26.559 7.812 -35.623 1.00 48.53 76 VAL A C 1
ATOM 598 O O . VAL A 1 76 ? 26.142 6.896 -36.332 1.00 48.53 76 VAL A O 1
ATOM 601 N N . ALA A 1 77 ? 26.779 9.038 -36.094 1.00 52.72 77 ALA A N 1
ATOM 602 C CA . ALA A 1 77 ? 26.947 9.320 -37.511 1.00 52.72 77 ALA A CA 1
ATOM 603 C C . ALA A 1 77 ? 28.196 8.575 -38.012 1.00 52.72 77 ALA A C 1
ATOM 605 O O . ALA A 1 77 ? 29.302 9.112 -38.030 1.00 52.72 77 ALA A O 1
ATOM 606 N N . SER A 1 78 ? 28.036 7.313 -38.408 1.00 46.44 78 SER A N 1
ATOM 607 C CA . SER A 1 78 ? 29.039 6.641 -39.224 1.00 46.44 78 SER A CA 1
ATOM 608 C C . SER A 1 78 ? 28.793 6.999 -40.688 1.00 46.44 78 SER A C 1
ATOM 610 O O . SER A 1 78 ? 28.041 6.354 -41.408 1.00 46.44 78 SER A O 1
ATOM 612 N N . SER A 1 79 ? 29.467 8.045 -41.156 1.00 43.53 79 SER A N 1
ATOM 613 C CA . SER A 1 79 ? 30.040 7.977 -42.497 1.00 43.53 79 SER A CA 1
ATOM 614 C C . SER A 1 79 ? 31.544 7.834 -42.321 1.00 43.53 79 SER A C 1
ATOM 616 O O . SER A 1 79 ? 32.280 8.817 -42.209 1.00 43.53 79 SER A O 1
ATOM 618 N N . SER A 1 80 ? 32.011 6.589 -42.245 1.00 49.34 80 SER A N 1
ATOM 619 C CA . SER A 1 80 ? 33.398 6.327 -42.590 1.00 49.34 80 SER A CA 1
ATOM 620 C C . SER A 1 80 ? 33.543 6.656 -44.072 1.00 49.34 80 SER A C 1
ATOM 622 O O . SER A 1 80 ? 32.830 6.096 -44.889 1.00 49.34 80 SER A O 1
ATOM 624 N N . GLN A 1 81 ? 34.409 7.606 -44.414 1.00 47.06 81 GLN A N 1
ATOM 625 C CA . GLN A 1 81 ? 35.319 7.505 -45.555 1.00 47.06 81 GLN A CA 1
ATOM 626 C C . GLN A 1 81 ? 36.209 8.753 -45.629 1.00 47.06 81 GLN A C 1
ATOM 628 O O . GLN A 1 81 ? 35.774 9.857 -45.934 1.00 47.06 81 GLN A O 1
ATOM 633 N N . ASN A 1 82 ? 37.499 8.487 -45.420 1.00 49.31 82 ASN A N 1
ATOM 634 C CA . ASN A 1 82 ? 38.648 9.196 -45.977 1.00 49.31 82 ASN A CA 1
ATOM 635 C C . ASN A 1 82 ? 38.992 10.574 -45.407 1.00 49.31 82 ASN A C 1
ATOM 637 O O . ASN A 1 82 ? 38.773 11.596 -46.044 1.00 49.31 82 ASN A O 1
ATOM 641 N N . ASN A 1 83 ? 39.727 10.576 -44.292 1.00 49.56 83 ASN A N 1
ATOM 642 C CA . ASN A 1 83 ? 40.674 11.649 -43.989 1.00 49.56 83 ASN A CA 1
ATOM 643 C C . ASN A 1 83 ? 41.979 11.068 -43.432 1.00 49.56 83 ASN A C 1
ATOM 645 O O . ASN A 1 83 ? 42.174 10.944 -42.230 1.00 49.56 83 ASN A O 1
ATOM 649 N N . GLY A 1 84 ? 42.890 10.719 -44.341 1.00 40.69 84 GLY A N 1
ATOM 650 C CA . GLY A 1 84 ? 44.252 10.300 -44.024 1.00 40.69 84 GLY A CA 1
ATOM 651 C C . GLY A 1 84 ? 45.187 10.701 -45.156 1.00 40.69 84 GLY A C 1
ATOM 652 O O . GLY A 1 84 ? 45.338 9.989 -46.140 1.00 40.69 84 GLY A O 1
ATOM 653 N N . ARG A 1 85 ? 45.766 11.896 -45.041 1.00 51.94 85 ARG A N 1
ATOM 654 C CA . ARG A 1 85 ? 46.719 12.486 -45.986 1.00 51.94 85 ARG A CA 1
ATOM 655 C C . ARG A 1 85 ? 47.957 11.587 -46.122 1.00 51.94 85 ARG A C 1
ATOM 657 O O . ARG A 1 85 ? 48.757 11.518 -45.197 1.00 51.94 85 ARG A O 1
ATOM 664 N N . GLY A 1 86 ? 48.154 10.975 -47.288 1.00 43.59 86 GLY A N 1
ATOM 665 C CA . GLY A 1 86 ? 49.370 10.237 -47.639 1.00 43.59 86 GLY A CA 1
ATOM 666 C C . GLY A 1 86 ? 49.851 10.625 -49.034 1.00 43.59 86 GLY A C 1
ATOM 667 O O . GLY A 1 86 ? 49.182 10.366 -50.028 1.00 43.59 86 GLY A O 1
ATOM 668 N N . ARG A 1 87 ? 50.998 11.303 -49.108 1.00 54.72 87 ARG A N 1
ATOM 669 C CA . ARG A 1 87 ? 51.659 11.732 -50.346 1.00 54.72 87 ARG A CA 1
ATOM 670 C C . ARG A 1 87 ? 52.155 10.508 -51.127 1.00 54.72 87 ARG A C 1
ATOM 672 O O . ARG A 1 87 ? 52.986 9.771 -50.614 1.00 54.72 87 ARG A O 1
ATOM 679 N N . GLY A 1 88 ? 51.740 10.354 -52.383 1.00 43.34 88 GLY A N 1
ATOM 680 C CA . GLY A 1 88 ? 52.305 9.361 -53.302 1.00 43.34 88 GLY A CA 1
ATOM 681 C C . GLY A 1 88 ? 52.172 9.823 -54.750 1.00 43.34 88 GLY A C 1
ATOM 682 O O . GLY A 1 88 ? 51.075 9.866 -55.294 1.00 43.34 88 GLY A O 1
ATOM 683 N N . ARG A 1 89 ? 53.290 10.230 -55.361 1.00 53.31 89 ARG A N 1
ATOM 684 C CA . ARG A 1 89 ? 53.380 10.607 -56.778 1.00 53.31 89 ARG A CA 1
ATOM 685 C C . ARG A 1 89 ? 53.206 9.351 -57.640 1.00 53.31 89 ARG A C 1
ATOM 687 O O . ARG A 1 89 ? 54.067 8.481 -57.602 1.00 53.31 89 ARG A O 1
ATOM 694 N N . GLY A 1 90 ? 52.139 9.288 -58.433 1.00 43.97 90 GLY A N 1
ATOM 695 C CA . GLY A 1 90 ? 51.904 8.235 -59.424 1.00 43.97 90 GLY A CA 1
ATOM 696 C C . GLY A 1 90 ? 51.635 8.840 -60.800 1.00 43.97 90 GLY A C 1
ATOM 697 O O . GLY A 1 90 ? 50.666 9.570 -60.983 1.00 43.97 90 GLY A O 1
ATOM 698 N N . TYR A 1 91 ? 52.535 8.575 -61.743 1.00 48.16 91 TYR A N 1
ATOM 699 C CA . TYR A 1 91 ? 52.460 8.941 -63.159 1.00 48.16 91 TYR A CA 1
ATOM 700 C C . TYR A 1 91 ? 51.197 8.377 -63.835 1.00 48.16 91 TYR A C 1
ATOM 702 O O . TYR A 1 91 ? 50.888 7.202 -63.672 1.00 48.16 91 TYR A O 1
ATOM 710 N N . GLY A 1 92 ? 50.528 9.173 -64.675 1.00 44.53 92 GLY A N 1
ATOM 711 C CA . GLY A 1 92 ? 49.428 8.678 -65.509 1.00 44.53 92 GLY A CA 1
ATOM 712 C C . GLY A 1 92 ? 48.834 9.746 -66.420 1.00 44.53 92 GLY A C 1
ATOM 713 O O . GLY A 1 92 ? 47.907 10.456 -66.049 1.00 44.53 92 GLY A O 1
ATOM 714 N N . ARG A 1 93 ? 49.386 9.869 -67.631 1.00 50.22 93 ARG A N 1
ATOM 715 C CA . ARG A 1 93 ? 48.796 10.625 -68.743 1.00 50.22 93 ARG A CA 1
ATOM 716 C C . ARG A 1 93 ? 47.419 10.037 -69.068 1.00 50.22 93 ARG A C 1
ATOM 718 O O . ARG A 1 93 ? 47.356 8.837 -69.294 1.00 50.22 93 ARG A O 1
ATOM 725 N N . ASN A 1 94 ? 46.372 10.859 -69.193 1.00 41.41 94 ASN A N 1
ATOM 726 C CA . ASN A 1 94 ? 45.500 10.834 -70.374 1.00 41.41 94 ASN A CA 1
ATOM 727 C C . ASN A 1 94 ? 44.465 11.966 -70.410 1.00 41.41 94 ASN A C 1
ATOM 729 O O . ASN A 1 94 ? 43.968 12.462 -69.405 1.00 41.41 94 ASN A O 1
ATOM 733 N N . ARG A 1 95 ? 44.226 12.398 -71.647 1.00 51.31 95 ARG A N 1
ATOM 734 C CA . ARG A 1 95 ? 43.439 13.543 -72.099 1.00 51.31 95 ARG A CA 1
ATOM 735 C C . ARG A 1 95 ? 41.940 13.245 -72.006 1.00 51.31 95 ARG A C 1
ATOM 737 O O . ARG A 1 95 ? 41.508 12.193 -72.457 1.00 51.31 95 ARG A O 1
ATOM 744 N N . GLY A 1 96 ? 41.145 14.220 -71.569 1.00 42.62 96 GLY A N 1
ATOM 745 C CA . GLY A 1 96 ? 39.688 14.175 -71.711 1.00 42.62 96 GLY A CA 1
ATOM 746 C C . GLY A 1 96 ? 39.035 15.504 -71.348 1.00 42.62 96 GLY A C 1
ATOM 747 O O . GLY A 1 96 ? 38.794 15.787 -70.182 1.00 42.62 96 GLY A O 1
ATOM 748 N N . ARG A 1 97 ? 38.774 16.349 -72.352 1.00 51.00 97 ARG A N 1
ATOM 749 C CA . ARG A 1 97 ? 38.016 17.601 -72.210 1.00 51.00 97 ARG A CA 1
ATOM 750 C C . ARG A 1 97 ? 36.529 17.273 -72.043 1.00 51.00 97 ARG A C 1
ATOM 752 O O . ARG A 1 97 ? 35.888 16.890 -73.014 1.00 51.00 97 ARG A O 1
ATOM 759 N N . GLY A 1 98 ? 35.972 17.475 -70.853 1.00 43.53 98 GLY A N 1
ATOM 760 C CA . GLY A 1 98 ? 34.531 17.375 -70.612 1.00 43.53 98 GLY A CA 1
ATOM 761 C C . GLY A 1 98 ? 33.848 18.740 -70.681 1.00 43.53 98 GLY A C 1
ATOM 762 O O . GLY A 1 98 ? 33.821 19.465 -69.693 1.00 43.53 98 GLY A O 1
ATOM 763 N N . ARG A 1 99 ? 33.276 19.100 -71.838 1.00 50.66 99 ARG A N 1
ATOM 764 C CA . ARG A 1 99 ? 32.181 20.083 -71.901 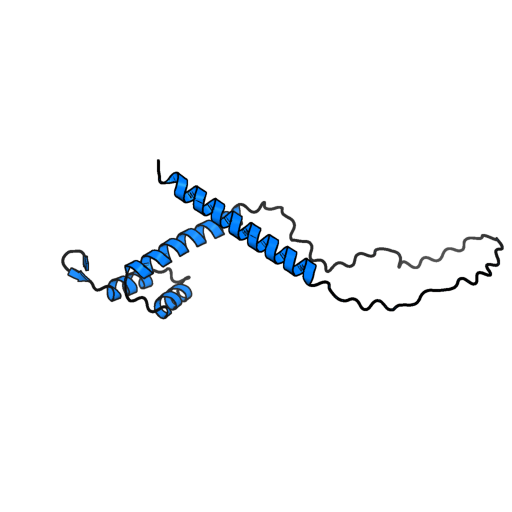1.00 50.66 99 ARG A CA 1
ATOM 765 C C . ARG A 1 99 ? 30.878 19.325 -71.662 1.00 50.66 99 ARG A C 1
ATOM 767 O O . ARG A 1 99 ? 30.509 18.500 -72.486 1.00 50.66 99 ARG A O 1
ATOM 774 N N . GLY A 1 100 ? 30.176 19.632 -70.576 1.00 45.56 100 GLY A N 1
ATOM 775 C CA . GLY A 1 100 ? 28.859 19.070 -70.284 1.00 45.56 100 GLY A CA 1
ATOM 776 C C . GLY A 1 100 ? 27.963 20.117 -69.641 1.00 45.56 100 GLY A C 1
ATOM 777 O O . GLY A 1 100 ? 27.983 20.296 -68.430 1.00 45.56 100 GLY A O 1
ATOM 778 N N . ARG A 1 101 ? 27.191 20.832 -70.465 1.00 50.16 101 ARG A N 1
ATOM 779 C CA . ARG A 1 101 ? 26.026 21.601 -70.015 1.00 50.16 101 ARG A CA 1
ATOM 780 C C . ARG A 1 101 ? 24.919 20.596 -69.690 1.00 50.16 101 ARG A C 1
ATOM 782 O O . ARG A 1 101 ? 24.448 19.921 -70.598 1.00 50.16 101 ARG A O 1
ATOM 789 N N . GLY A 1 102 ? 24.500 20.518 -68.431 1.00 45.28 102 GLY A N 1
ATOM 790 C CA . GLY A 1 102 ? 23.376 19.694 -67.981 1.00 45.28 102 GLY A CA 1
ATOM 791 C C . GLY A 1 102 ? 22.427 20.536 -67.139 1.00 45.28 102 GLY A C 1
ATOM 792 O O . GLY A 1 102 ? 22.808 21.045 -66.092 1.00 45.28 102 GLY A O 1
ATOM 793 N N . ARG A 1 103 ? 21.220 20.750 -67.659 1.00 47.56 103 ARG A N 1
ATOM 794 C CA . ARG A 1 103 ? 20.167 21.596 -67.095 1.00 47.56 103 ARG A CA 1
ATOM 795 C C . ARG A 1 103 ? 19.437 20.893 -65.948 1.00 47.56 103 ARG A C 1
ATOM 797 O O . ARG A 1 103 ? 19.090 19.726 -66.077 1.00 47.56 103 ARG A O 1
ATOM 804 N N . GLY A 1 104 ? 19.039 21.693 -64.959 1.00 41.22 104 GLY A N 1
ATOM 805 C CA . GLY A 1 104 ? 17.799 21.509 -64.206 1.00 41.22 104 GLY A CA 1
ATOM 806 C C . GLY A 1 104 ? 17.912 20.714 -62.909 1.00 41.22 104 GLY A C 1
ATOM 807 O O . GLY A 1 104 ? 18.259 19.540 -62.917 1.00 41.22 104 GLY A O 1
ATOM 808 N N . ARG A 1 105 ? 17.468 21.323 -61.809 1.00 45.38 105 ARG A N 1
ATOM 809 C CA . ARG A 1 105 ? 16.170 21.041 -61.165 1.00 45.38 105 ARG A CA 1
ATOM 810 C C . ARG A 1 105 ? 16.102 21.845 -59.869 1.00 45.38 105 ARG A C 1
ATOM 812 O O . ARG A 1 105 ? 17.021 21.810 -59.062 1.00 45.38 105 ARG A O 1
ATOM 819 N N . GLY A 1 106 ? 15.039 22.632 -59.743 1.00 44.47 106 GLY A N 1
ATOM 820 C CA . GLY A 1 106 ? 14.755 23.391 -58.537 1.00 44.47 106 GLY A CA 1
ATOM 821 C C . GLY A 1 106 ? 14.287 22.521 -57.373 1.00 44.47 106 GLY A C 1
ATOM 822 O O . GLY A 1 106 ? 14.252 21.295 -57.458 1.00 44.47 106 GLY A O 1
ATOM 823 N N . GLN A 1 107 ? 13.821 23.251 -56.362 1.00 45.56 107 GLN A N 1
ATOM 824 C CA . GLN A 1 107 ? 13.135 22.829 -55.141 1.00 45.56 107 GLN A CA 1
ATOM 825 C C . GLN A 1 107 ? 14.065 22.486 -53.978 1.00 45.56 107 GLN A C 1
ATOM 827 O O . GLN A 1 107 ? 14.527 21.360 -53.808 1.00 45.56 107 GLN A O 1
ATOM 832 N N . GLY A 1 108 ? 14.260 23.497 -53.125 1.00 51.75 108 GLY A N 1
ATOM 833 C CA . GLY A 1 108 ? 14.551 23.266 -51.721 1.00 51.75 108 GLY A CA 1
ATOM 834 C C . GLY A 1 108 ? 13.451 22.386 -51.134 1.00 51.75 108 GLY A C 1
ATOM 835 O O . GLY A 1 108 ? 12.271 22.725 -51.205 1.00 51.75 108 GLY A O 1
ATOM 836 N N . LYS A 1 109 ? 13.844 21.232 -50.602 1.00 50.22 109 LYS A N 1
ATOM 837 C CA . LYS A 1 109 ? 12.995 20.439 -49.722 1.00 50.22 109 LYS A CA 1
ATOM 838 C C . LYS A 1 109 ? 13.375 20.793 -48.296 1.00 50.22 109 LYS A C 1
ATOM 840 O O . LYS A 1 109 ? 14.370 20.312 -47.765 1.00 50.22 109 LYS A O 1
ATOM 845 N N . GLU A 1 110 ? 12.582 21.690 -47.733 1.00 52.38 110 GLU A N 1
ATOM 846 C CA . GLU A 1 110 ? 12.452 21.886 -46.299 1.00 52.38 110 GLU A CA 1
ATOM 847 C C . GLU A 1 110 ? 12.073 20.533 -45.672 1.00 52.38 110 GLU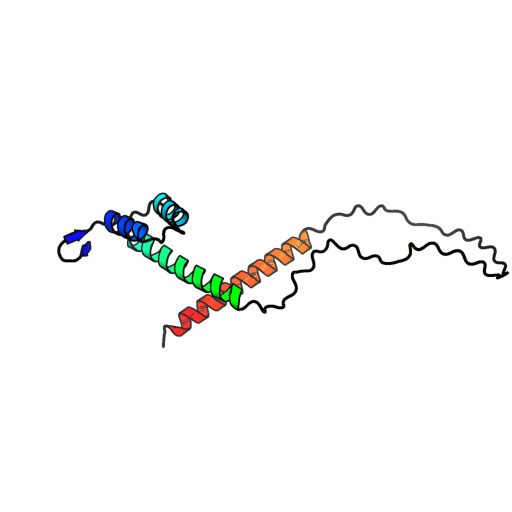 A C 1
ATOM 849 O O . GLU A 1 110 ? 11.105 19.890 -46.087 1.00 52.38 110 GLU A O 1
ATOM 854 N N . TYR A 1 111 ? 12.893 20.046 -44.742 1.00 48.97 111 TYR A N 1
ATOM 855 C CA . TYR A 1 111 ? 12.647 18.796 -44.032 1.00 48.97 111 TYR A CA 1
ATOM 856 C C . TYR A 1 111 ? 11.512 19.035 -43.033 1.00 48.97 111 TYR A C 1
ATOM 858 O O . TYR A 1 111 ? 11.739 19.576 -41.954 1.00 48.97 111 TYR A O 1
ATOM 866 N N . ARG A 1 112 ? 10.278 18.674 -43.397 1.00 57.97 112 ARG A N 1
ATOM 867 C CA . ARG A 1 112 ? 9.189 18.541 -42.423 1.00 57.97 112 ARG A CA 1
ATOM 868 C C . ARG A 1 112 ? 9.242 17.130 -41.834 1.00 57.97 112 ARG A C 1
ATOM 870 O O . ARG A 1 112 ? 9.158 16.179 -42.613 1.00 57.97 112 ARG A O 1
ATOM 877 N N . PRO A 1 113 ? 9.386 16.968 -40.508 1.00 51.59 113 PRO A N 1
ATOM 878 C CA . PRO A 1 113 ? 9.204 15.671 -39.874 1.00 51.59 113 PRO A CA 1
ATOM 879 C C . PRO A 1 113 ? 7.765 15.217 -40.125 1.00 51.59 113 PRO A C 1
ATOM 881 O O . PRO A 1 113 ? 6.819 15.954 -39.857 1.00 51.59 113 PRO A O 1
ATOM 884 N N . ASP A 1 114 ? 7.596 14.025 -40.685 1.00 55.06 114 ASP A N 1
ATOM 885 C CA . ASP A 1 114 ? 6.280 13.415 -40.841 1.00 55.06 114 ASP A CA 1
ATOM 886 C C . ASP A 1 114 ? 5.826 12.847 -39.487 1.00 55.06 114 ASP A C 1
ATOM 888 O O . ASP A 1 114 ? 6.068 11.684 -39.157 1.00 55.06 114 ASP A O 1
ATOM 892 N N . GLU A 1 115 ? 5.196 13.702 -38.681 1.00 57.78 115 GLU A N 1
ATOM 893 C CA . GLU A 1 115 ? 4.629 13.368 -37.366 1.00 57.78 115 GLU A CA 1
ATOM 894 C C . GLU A 1 115 ? 3.567 12.255 -37.455 1.00 57.78 115 GLU A C 1
ATOM 896 O O . GLU A 1 115 ? 3.398 11.472 -36.520 1.00 57.78 115 GLU A O 1
ATOM 901 N N . SER A 1 116 ? 2.916 12.095 -38.615 1.00 59.16 116 SER A N 1
ATOM 902 C CA . SER A 1 116 ? 1.807 11.151 -38.795 1.00 59.16 116 SER A CA 1
ATOM 903 C C . SER A 1 116 ? 2.230 9.684 -38.703 1.00 59.16 116 SER A C 1
ATOM 905 O O . SER A 1 116 ? 1.444 8.834 -38.280 1.00 59.16 116 SER A O 1
ATOM 907 N N . ASN A 1 117 ? 3.455 9.362 -39.125 1.00 59.78 117 ASN A N 1
ATOM 908 C CA . ASN A 1 117 ? 3.994 8.007 -39.036 1.00 59.78 117 ASN A CA 1
ATOM 909 C C . ASN A 1 117 ? 4.414 7.685 -37.598 1.00 59.78 117 ASN A C 1
ATOM 911 O O . ASN A 1 117 ? 4.224 6.560 -37.144 1.00 59.78 117 ASN A O 1
ATOM 915 N N . ASN A 1 118 ? 4.924 8.674 -36.860 1.00 56.12 118 ASN A N 1
ATOM 916 C CA . ASN A 1 118 ? 5.345 8.470 -35.479 1.00 56.12 118 ASN A CA 1
ATOM 917 C C . ASN A 1 118 ? 4.139 8.302 -34.544 1.00 56.12 118 ASN A C 1
ATOM 919 O O . ASN A 1 118 ? 4.128 7.400 -33.716 1.00 56.12 118 ASN A O 1
ATOM 923 N N . GLU A 1 119 ? 3.077 9.090 -34.735 1.00 57.88 119 GLU A N 1
ATOM 924 C CA . GLU A 1 119 ? 1.837 8.930 -33.966 1.00 57.88 119 GLU A CA 1
ATOM 925 C C . GLU A 1 119 ? 1.142 7.590 -34.210 1.00 57.88 119 GLU A C 1
ATOM 927 O O . GLU A 1 119 ? 0.598 7.007 -33.274 1.00 57.88 119 GLU A O 1
ATOM 932 N N . ARG A 1 120 ? 1.139 7.096 -35.455 1.00 64.12 120 ARG A N 1
ATOM 933 C CA . ARG A 1 120 ? 0.591 5.770 -35.777 1.00 64.12 120 ARG A CA 1
ATOM 934 C C . ARG A 1 120 ? 1.401 4.673 -35.095 1.00 64.12 120 ARG A C 1
ATOM 936 O O . ARG A 1 120 ? 0.818 3.859 -34.395 1.00 64.12 120 ARG A O 1
ATOM 943 N N . ASN A 1 121 ? 2.729 4.746 -35.170 1.00 65.50 121 ASN A N 1
ATOM 944 C CA . ASN A 1 121 ? 3.609 3.798 -34.485 1.00 65.50 121 ASN A CA 1
ATOM 945 C C . ASN A 1 121 ? 3.438 3.825 -32.956 1.00 65.50 121 ASN A C 1
ATOM 947 O O . ASN A 1 121 ? 3.468 2.773 -32.324 1.00 65.50 121 ASN A O 1
ATOM 951 N N . ILE A 1 122 ? 3.230 5.002 -32.353 1.00 67.25 122 ILE A N 1
ATOM 952 C CA . ILE A 1 122 ? 2.972 5.127 -30.910 1.00 67.25 122 ILE A CA 1
ATOM 953 C C . ILE A 1 122 ? 1.617 4.507 -30.552 1.00 67.25 122 ILE A C 1
ATOM 955 O O . ILE A 1 122 ? 1.551 3.698 -29.632 1.00 67.25 122 ILE A O 1
ATOM 959 N N . LYS A 1 123 ? 0.555 4.816 -31.306 1.00 73.44 123 LYS A N 1
ATOM 960 C CA . LYS A 1 123 ? -0.784 4.244 -31.085 1.00 73.44 123 LYS A CA 1
ATOM 961 C C . LYS A 1 123 ? -0.789 2.725 -31.265 1.00 73.44 123 LYS A C 1
ATOM 963 O O . LYS A 1 123 ? -1.439 2.030 -30.490 1.00 73.44 123 LYS A O 1
ATOM 968 N N . ASP A 1 124 ? -0.038 2.209 -32.233 1.00 74.31 124 ASP A N 1
ATOM 969 C CA . ASP A 1 124 ? 0.081 0.773 -32.489 1.00 74.31 124 ASP A CA 1
ATOM 970 C C . ASP A 1 124 ? 0.859 0.064 -31.363 1.00 74.31 124 ASP A C 1
ATOM 972 O O . ASP A 1 124 ? 0.469 -1.021 -30.925 1.00 74.31 124 ASP A O 1
ATOM 976 N N . LEU A 1 125 ? 1.904 0.698 -30.813 1.00 70.00 125 LEU A N 1
ATOM 977 C CA . LEU A 1 125 ? 2.624 0.198 -29.636 1.00 70.00 125 LEU A CA 1
ATOM 978 C C . LEU A 1 125 ? 1.763 0.239 -28.367 1.00 70.00 125 LEU A C 1
ATOM 980 O O . LEU A 1 125 ? 1.745 -0.732 -27.612 1.00 70.00 125 LEU A O 1
ATOM 984 N N . GLU A 1 126 ? 1.015 1.319 -28.139 1.00 75.38 126 GLU A N 1
ATOM 985 C CA . GLU A 1 126 ? 0.078 1.430 -27.014 1.00 75.38 126 GLU A CA 1
ATOM 986 C C . GLU A 1 126 ? -1.027 0.368 -27.098 1.00 75.38 126 GLU A C 1
ATOM 988 O O . GLU A 1 126 ? -1.369 -0.270 -26.097 1.00 75.38 126 GLU A O 1
ATOM 993 N N . GLN A 1 127 ? -1.553 0.110 -28.298 1.00 75.00 127 GLN A N 1
ATOM 994 C CA . GLN A 1 127 ? -2.530 -0.953 -28.535 1.00 75.00 127 GLN A CA 1
ATOM 995 C C . GLN A 1 127 ? -1.935 -2.345 -28.301 1.00 75.00 127 GLN A C 1
ATOM 997 O O . GLN A 1 127 ? -2.593 -3.207 -27.718 1.00 75.00 127 GLN A O 1
ATOM 1002 N N . MET A 1 128 ? -0.678 -2.567 -28.688 1.00 79.50 128 MET A N 1
ATOM 1003 C CA . MET A 1 128 ? 0.008 -3.836 -28.449 1.00 79.50 128 MET A CA 1
ATOM 1004 C C . MET A 1 128 ? 0.246 -4.080 -26.952 1.00 79.50 128 MET A C 1
ATOM 1006 O O . MET A 1 128 ? -0.085 -5.153 -26.448 1.00 79.50 128 MET A O 1
ATOM 1010 N N . ILE A 1 129 ? 0.724 -3.068 -26.221 1.00 77.06 129 ILE A N 1
ATOM 1011 C CA . ILE A 1 129 ? 0.963 -3.144 -24.771 1.00 77.06 129 ILE A CA 1
ATOM 1012 C C . ILE A 1 129 ? -0.350 -3.388 -24.022 1.00 77.06 129 ILE A C 1
ATOM 1014 O O . ILE A 1 129 ? -0.432 -4.260 -23.156 1.00 77.06 129 ILE A O 1
ATOM 1018 N N . THR A 1 130 ? -1.410 -2.653 -24.362 1.00 79.62 130 THR A N 1
ATOM 1019 C CA . THR A 1 130 ? -2.720 -2.824 -23.715 1.00 79.62 130 THR A CA 1
ATOM 1020 C C . THR A 1 130 ? -3.336 -4.191 -24.013 1.00 79.62 130 THR A C 1
ATOM 1022 O O . THR A 1 130 ? -3.882 -4.819 -23.102 1.00 79.62 130 THR A O 1
ATOM 1025 N N . ALA A 1 131 ? -3.202 -4.701 -25.241 1.00 78.69 131 ALA A N 1
ATOM 1026 C CA . ALA A 1 131 ? -3.643 -6.045 -25.604 1.00 78.69 131 ALA A CA 1
ATOM 1027 C C . ALA A 1 131 ? -2.868 -7.133 -24.844 1.00 78.69 131 ALA A C 1
ATOM 1029 O O . ALA A 1 131 ? -3.469 -8.107 -24.386 1.00 78.69 131 ALA A O 1
ATOM 1030 N N . GLU A 1 132 ? -1.560 -6.962 -24.660 1.00 75.06 132 GLU A N 1
ATOM 1031 C CA . GLU A 1 132 ? -0.712 -7.899 -23.923 1.00 75.06 132 GLU A CA 1
ATOM 1032 C C . GLU A 1 132 ? -1.027 -7.897 -22.420 1.00 75.06 132 GLU A C 1
ATOM 1034 O O . GLU A 1 132 ? -1.203 -8.961 -21.822 1.00 75.06 132 GLU A O 1
ATOM 1039 N N . ILE A 1 133 ? -1.250 -6.720 -21.826 1.00 73.38 133 ILE A N 1
ATOM 1040 C CA . ILE A 1 133 ? -1.721 -6.582 -20.440 1.00 73.38 133 ILE A CA 1
ATOM 1041 C C . ILE A 1 133 ? -3.092 -7.248 -20.262 1.00 73.38 133 ILE A C 1
ATOM 1043 O O . ILE A 1 133 ? -3.303 -7.994 -19.304 1.00 73.38 133 ILE A O 1
ATOM 1047 N N . LEU A 1 134 ? -4.035 -7.020 -21.180 1.00 75.50 134 LEU A N 1
ATOM 1048 C CA . LEU A 1 134 ? -5.366 -7.635 -21.128 1.00 75.50 134 LEU A CA 1
ATOM 1049 C C . LEU A 1 134 ? -5.314 -9.156 -21.315 1.00 75.50 134 LEU A C 1
ATOM 1051 O O . LEU A 1 134 ? -6.079 -9.877 -20.670 1.00 75.50 134 LEU A O 1
ATOM 1055 N N . LYS A 1 135 ? -4.413 -9.658 -22.165 1.00 73.62 135 LYS A N 1
ATOM 1056 C CA . LYS A 1 135 ? -4.202 -11.094 -22.388 1.00 73.62 135 LYS A CA 1
ATOM 1057 C C . LYS A 1 135 ? -3.626 -11.770 -21.146 1.00 73.62 135 LYS A C 1
ATOM 1059 O O . LYS A 1 135 ? -4.118 -12.827 -20.754 1.00 73.62 135 LYS A O 1
ATOM 1064 N N . SER A 1 136 ? -2.656 -11.132 -20.498 1.00 62.72 136 SER A N 1
ATOM 1065 C CA . SER A 1 136 ? -2.080 -11.595 -19.233 1.00 62.72 136 SER A CA 1
ATOM 1066 C C . SER A 1 136 ? -3.118 -11.588 -18.111 1.00 62.72 136 SER A C 1
ATOM 1068 O O . SER A 1 136 ? -3.267 -12.593 -17.424 1.00 62.72 136 SER A O 1
ATOM 1070 N N . LYS A 1 137 ? -3.941 -10.533 -18.004 1.00 69.25 137 LYS A N 1
ATOM 1071 C CA . LYS A 1 137 ? -5.060 -10.477 -17.046 1.00 69.25 137 LYS A CA 1
ATOM 1072 C C . LYS A 1 137 ? -6.074 -11.601 -17.274 1.00 69.25 137 LYS A C 1
ATOM 1074 O O . LYS A 1 137 ? -6.409 -12.313 -16.337 1.00 69.25 137 LYS A O 1
ATOM 1079 N N . LYS A 1 138 ? -6.529 -11.824 -18.514 1.00 69.06 138 LYS A N 1
ATOM 1080 C CA . LYS A 1 138 ? -7.477 -12.912 -18.832 1.00 69.06 138 LYS A CA 1
ATOM 1081 C C . LYS A 1 138 ? -6.922 -14.302 -18.523 1.00 69.06 138 LYS A C 1
ATOM 1083 O O . LYS A 1 138 ? -7.688 -15.171 -18.126 1.00 69.06 138 LYS A O 1
ATOM 1088 N N . LYS A 1 139 ? -5.615 -14.517 -18.703 1.00 60.44 139 LYS A N 1
ATOM 1089 C CA . LYS A 1 139 ? -4.970 -15.798 -18.392 1.00 60.44 139 LYS A CA 1
ATOM 1090 C C . LYS A 1 139 ? -4.940 -16.072 -16.886 1.00 60.44 139 LYS A C 1
ATOM 1092 O O . LYS A 1 139 ? -5.189 -17.204 -16.503 1.00 60.44 139 LYS A O 1
ATOM 1097 N N . VAL A 1 140 ? -4.703 -15.044 -16.069 1.00 54.81 140 VAL A N 1
ATOM 1098 C CA . VAL A 1 140 ? -4.737 -15.136 -14.598 1.00 54.81 140 VAL A CA 1
ATOM 1099 C C . VAL A 1 140 ? -6.154 -15.435 -14.093 1.00 54.81 140 VAL A C 1
ATOM 1101 O O . VAL A 1 140 ? -6.341 -16.342 -13.298 1.00 54.81 140 VAL A O 1
ATOM 1104 N N . PHE A 1 141 ? -7.184 -14.767 -14.622 1.00 53.78 141 PHE A N 1
ATOM 1105 C CA . PHE A 1 141 ? -8.569 -15.029 -14.193 1.00 53.78 141 PHE A CA 1
ATOM 1106 C C . PHE A 1 141 ? -9.153 -16.359 -14.701 1.00 53.78 141 PHE A C 1
ATOM 1108 O O . PHE A 1 141 ? -10.137 -16.842 -14.150 1.00 53.78 141 PHE A O 1
ATOM 1115 N N . ALA A 1 142 ? -8.582 -16.959 -15.751 1.00 55.47 142 ALA A N 1
ATOM 1116 C CA . ALA A 1 142 ? -9.023 -18.261 -16.257 1.00 55.47 142 ALA A CA 1
ATOM 1117 C C . ALA A 1 142 ? -8.465 -19.447 -15.448 1.00 55.47 142 ALA A C 1
ATOM 1119 O O . ALA A 1 142 ? -9.004 -20.545 -15.551 1.00 55.47 142 ALA A O 1
ATOM 1120 N N . THR A 1 143 ? -7.403 -19.246 -14.660 1.00 52.50 143 THR A N 1
ATOM 1121 C CA . THR A 1 143 ? -6.787 -20.301 -13.837 1.00 52.50 143 THR A CA 1
ATOM 1122 C C . THR A 1 143 ? -7.414 -20.457 -12.450 1.00 52.50 143 THR A C 1
ATOM 1124 O O . THR A 1 143 ? -7.163 -21.470 -11.812 1.00 52.50 143 THR A O 1
ATOM 1127 N N . ASP A 1 144 ? -8.274 -19.522 -12.029 1.00 47.94 144 ASP A N 1
ATOM 1128 C CA . ASP A 1 144 ? -8.952 -19.534 -10.718 1.00 47.94 144 ASP A CA 1
ATOM 1129 C C . ASP A 1 144 ? -10.391 -20.100 -10.774 1.00 47.94 144 ASP A C 1
ATOM 1131 O O . ASP A 1 144 ? -11.123 -20.052 -9.787 1.00 47.94 144 ASP A O 1
ATOM 1135 N N . ALA A 1 145 ? -10.824 -20.618 -11.931 1.00 49.38 145 ALA A N 1
ATOM 1136 C CA . ALA A 1 145 ? -12.181 -21.132 -12.165 1.00 49.38 145 ALA A CA 1
ATOM 1137 C C . ALA A 1 145 ? -12.245 -22.651 -12.447 1.00 49.38 145 ALA A C 1
ATOM 1139 O O . ALA A 1 145 ? -13.215 -23.112 -13.054 1.00 49.38 145 ALA A O 1
ATOM 1140 N N . ALA A 1 146 ? -11.234 -23.420 -12.028 1.00 39.59 146 ALA A N 1
ATOM 1141 C CA . ALA A 1 146 ? -11.196 -24.882 -12.139 1.00 39.59 146 ALA A CA 1
ATOM 1142 C C . ALA A 1 146 ? -11.018 -25.549 -10.771 1.00 39.59 146 ALA A C 1
ATOM 1144 O O . ALA A 1 146 ? -10.174 -25.061 -9.990 1.00 39.59 146 ALA A O 1
#

Organism: NCBI:txid1685480